Protein AF-A0A3B9EHJ1-F1 (afdb_monomer_lite)

Structure (mmCIF, N/CA/C/O backbone):
data_AF-A0A3B9EHJ1-F1
#
_entry.id   AF-A0A3B9EHJ1-F1
#
loop_
_atom_site.group_PDB
_atom_site.id
_atom_site.type_symbol
_atom_site.label_atom_id
_atom_site.label_alt_id
_atom_site.label_comp_id
_atom_site.label_asym_id
_atom_site.label_entity_id
_atom_site.label_seq_id
_atom_site.pdbx_PDB_ins_code
_atom_site.Cartn_x
_atom_site.Cartn_y
_atom_site.Cartn_z
_atom_site.occupancy
_atom_site.B_iso_or_equiv
_atom_site.auth_seq_id
_atom_site.auth_comp_id
_atom_site.auth_asym_id
_atom_site.auth_atom_id
_atom_site.pdbx_PDB_model_num
ATOM 1 N N . ALA A 1 1 ? 21.553 -9.148 -25.000 1.00 85.69 1 ALA A N 1
ATOM 2 C CA . ALA A 1 1 ? 20.405 -8.975 -25.920 1.00 85.69 1 ALA A CA 1
ATOM 3 C C . ALA A 1 1 ? 19.233 -8.284 -25.221 1.00 85.69 1 ALA A C 1
ATOM 5 O O . ALA A 1 1 ? 19.132 -7.077 -25.358 1.00 85.69 1 ALA A O 1
ATOM 6 N N . PHE A 1 2 ? 18.408 -8.972 -24.415 1.00 95.25 2 PHE A N 1
ATOM 7 C CA . PHE A 1 2 ? 17.253 -8.340 -23.742 1.00 95.25 2 PHE A CA 1
ATOM 8 C C . PHE A 1 2 ? 17.640 -7.147 -22.849 1.00 95.25 2 PHE A C 1
ATOM 10 O O . PHE A 1 2 ? 17.135 -6.045 -23.043 1.00 95.25 2 PHE A O 1
ATOM 17 N N . SER A 1 3 ? 18.577 -7.341 -21.913 1.00 95.31 3 SER A N 1
ATOM 18 C CA . SER A 1 3 ? 18.994 -6.293 -20.968 1.00 95.31 3 SER A CA 1
ATOM 19 C C . SER A 1 3 ? 19.593 -5.064 -21.654 1.00 95.31 3 SER A C 1
ATOM 21 O O . SER A 1 3 ? 19.410 -3.947 -21.178 1.00 95.31 3 SER A O 1
ATOM 23 N N . ASP A 1 4 ? 20.288 -5.259 -22.774 1.00 96.81 4 ASP A N 1
ATOM 24 C CA . ASP A 1 4 ? 20.906 -4.169 -23.533 1.00 96.81 4 ASP A CA 1
ATOM 25 C C . ASP A 1 4 ? 19.835 -3.349 -24.253 1.00 96.81 4 ASP A C 1
ATOM 27 O O . ASP A 1 4 ? 19.839 -2.122 -24.185 1.00 96.81 4 ASP A O 1
ATOM 31 N N . THR A 1 5 ? 18.859 -4.023 -24.870 1.00 95.94 5 THR A N 1
ATOM 32 C CA . THR A 1 5 ? 17.706 -3.373 -25.502 1.00 95.94 5 THR A CA 1
ATOM 33 C C . THR A 1 5 ? 16.853 -2.622 -24.481 1.00 95.94 5 THR A C 1
ATOM 35 O O . THR A 1 5 ? 16.457 -1.490 -24.744 1.00 95.94 5 THR A O 1
ATOM 38 N N . TRP A 1 6 ? 16.623 -3.199 -23.298 1.00 95.69 6 TRP A N 1
ATOM 39 C CA . TRP A 1 6 ? 15.905 -2.536 -22.206 1.00 95.69 6 TRP A CA 1
ATOM 40 C C . TRP A 1 6 ? 16.583 -1.224 -21.799 1.00 95.69 6 TRP A C 1
ATOM 42 O O . TRP A 1 6 ? 15.940 -0.177 -21.751 1.00 95.69 6 TRP A O 1
ATOM 52 N N . ARG A 1 7 ? 17.903 -1.258 -21.563 1.00 95.19 7 ARG A N 1
ATOM 53 C CA . ARG A 1 7 ? 18.683 -0.055 -21.222 1.00 95.19 7 ARG A CA 1
ATOM 54 C C . ARG A 1 7 ? 18.678 0.969 -22.352 1.00 95.19 7 ARG A C 1
ATOM 56 O O . ARG A 1 7 ? 18.587 2.161 -22.080 1.00 95.19 7 ARG A O 1
ATOM 63 N N . ALA A 1 8 ? 18.746 0.518 -23.603 1.00 96.50 8 ALA A N 1
ATOM 64 C CA . ALA A 1 8 ? 18.698 1.404 -24.759 1.00 96.50 8 ALA A CA 1
ATOM 65 C C . ALA A 1 8 ? 17.357 2.151 -24.860 1.00 96.50 8 ALA A C 1
ATOM 67 O O . ALA A 1 8 ? 17.357 3.350 -25.117 1.00 96.50 8 ALA A O 1
ATOM 68 N N . ILE A 1 9 ? 16.227 1.478 -24.613 1.00 94.25 9 ILE A N 1
ATOM 69 C CA . ILE A 1 9 ? 14.900 2.118 -24.590 1.00 94.25 9 ILE A CA 1
ATOM 70 C C . ILE A 1 9 ? 14.800 3.095 -23.416 1.00 94.25 9 ILE A C 1
ATOM 72 O O . ILE A 1 9 ? 14.403 4.239 -23.621 1.00 94.25 9 ILE A O 1
ATOM 76 N N . ALA A 1 10 ? 15.234 2.682 -22.220 1.00 93.94 10 ALA A N 1
ATOM 77 C CA . ALA A 1 10 ? 15.234 3.543 -21.038 1.00 93.94 10 ALA A CA 1
ATOM 78 C C . ALA A 1 10 ? 16.053 4.831 -21.240 1.00 93.94 10 ALA A C 1
ATOM 80 O O . ALA A 1 10 ? 15.675 5.878 -20.728 1.00 93.94 10 ALA A O 1
ATOM 81 N N . ALA A 1 11 ? 17.153 4.768 -21.998 1.00 96.19 11 ALA A N 1
ATOM 82 C CA . ALA A 1 11 ? 17.961 5.940 -22.332 1.00 96.19 11 ALA A CA 1
ATOM 83 C C . ALA A 1 11 ? 17.359 6.792 -23.463 1.00 96.19 11 ALA A C 1
ATOM 85 O O . ALA A 1 11 ? 17.508 8.011 -23.455 1.00 96.19 11 ALA A O 1
ATOM 86 N N . ARG A 1 12 ? 16.707 6.162 -24.448 1.00 97.25 12 ARG A N 1
ATOM 87 C CA . ARG A 1 12 ? 16.154 6.848 -25.624 1.00 97.25 12 ARG A CA 1
ATOM 88 C C . ARG A 1 12 ? 14.847 7.577 -25.320 1.00 97.25 12 ARG A C 1
ATOM 90 O O . ARG A 1 12 ? 14.626 8.661 -25.847 1.00 97.25 12 ARG A O 1
ATOM 97 N N . GLU A 1 13 ? 13.985 6.972 -24.509 1.00 96.62 13 GLU A N 1
ATOM 98 C CA . GLU A 1 13 ? 12.614 7.430 -24.250 1.00 96.62 13 GLU A CA 1
ATOM 99 C C . GLU A 1 13 ? 12.279 7.339 -22.746 1.00 96.62 13 GLU A C 1
ATOM 101 O O . GLU A 1 13 ? 11.347 6.630 -22.364 1.00 96.62 13 GLU A O 1
ATOM 106 N N . PRO A 1 14 ? 13.038 8.013 -21.861 1.00 94.50 14 PRO A N 1
ATOM 107 C CA . PRO A 1 14 ? 12.946 7.804 -20.413 1.00 94.50 14 PRO A CA 1
ATOM 108 C C . PRO A 1 14 ? 11.549 8.078 -19.842 1.00 94.50 14 PRO A C 1
ATOM 110 O O . PRO A 1 14 ? 11.041 7.273 -19.063 1.00 94.50 14 PRO A O 1
ATOM 113 N N . GLU A 1 15 ? 10.904 9.173 -20.253 1.00 96.44 15 GLU A N 1
ATOM 114 C CA . GLU A 1 15 ? 9.569 9.553 -19.770 1.00 96.44 15 GLU A CA 1
ATOM 115 C C . GLU A 1 15 ? 8.495 8.569 -20.242 1.00 96.44 15 GLU A C 1
ATOM 117 O O . GLU A 1 15 ? 7.744 8.031 -19.431 1.00 96.44 15 GLU A O 1
ATOM 122 N N . ALA A 1 16 ? 8.461 8.261 -21.542 1.00 95.81 16 ALA A N 1
ATOM 123 C CA . ALA A 1 16 ? 7.494 7.317 -22.098 1.00 95.81 16 ALA A CA 1
ATOM 124 C C . ALA A 1 16 ? 7.684 5.905 -21.521 1.00 95.81 16 ALA A C 1
ATOM 126 O O . ALA A 1 16 ? 6.709 5.199 -21.257 1.00 95.81 16 ALA A O 1
ATOM 127 N N . PHE A 1 17 ? 8.931 5.496 -21.273 1.00 95.69 17 PHE A N 1
ATOM 128 C CA . PHE A 1 17 ? 9.223 4.197 -20.685 1.00 95.69 17 PHE A CA 1
ATOM 129 C C . PHE A 1 17 ? 8.855 4.126 -19.200 1.00 95.69 17 PHE A C 1
ATOM 131 O O . PHE A 1 17 ? 8.370 3.089 -18.744 1.00 95.69 17 PHE A O 1
ATOM 138 N N . GLN A 1 18 ? 9.041 5.210 -18.441 1.00 93.81 18 GLN A N 1
ATOM 139 C CA . GLN A 1 18 ? 8.548 5.304 -17.066 1.00 93.81 18 GLN A CA 1
ATOM 140 C C . GLN A 1 18 ? 7.016 5.255 -17.038 1.00 93.81 18 GLN A C 1
ATOM 142 O O . GLN A 1 18 ? 6.457 4.464 -16.278 1.00 93.81 18 GLN A O 1
ATOM 147 N N . ALA A 1 19 ? 6.347 6.016 -17.908 1.00 95.44 19 ALA A N 1
ATOM 148 C CA . ALA A 1 19 ? 4.890 6.050 -17.981 1.00 95.44 19 ALA A CA 1
ATOM 149 C C . ALA A 1 19 ? 4.314 4.674 -18.343 1.00 95.44 19 ALA A C 1
ATOM 151 O O . ALA A 1 19 ? 3.356 4.216 -17.725 1.00 95.44 19 ALA A O 1
ATOM 152 N N . ALA A 1 20 ? 4.939 3.964 -19.288 1.00 95.44 20 ALA A N 1
ATOM 153 C CA . ALA A 1 20 ? 4.538 2.609 -19.657 1.00 95.44 20 ALA A CA 1
ATOM 154 C C . ALA A 1 20 ? 4.684 1.613 -18.492 1.00 95.44 20 ALA A C 1
ATOM 156 O O . ALA A 1 20 ? 3.812 0.765 -18.297 1.00 95.44 20 ALA A O 1
ATOM 157 N N . GLN A 1 21 ? 5.761 1.717 -17.705 1.00 93.50 21 GLN A N 1
ATOM 158 C CA . GLN A 1 21 ? 5.952 0.895 -16.505 1.00 93.50 21 GLN A CA 1
ATOM 159 C C . GLN A 1 21 ? 4.913 1.223 -15.426 1.00 93.50 21 GLN A C 1
ATOM 161 O O . GLN A 1 21 ? 4.328 0.305 -14.855 1.00 93.50 21 GLN A O 1
ATOM 166 N N . HIS A 1 22 ? 4.642 2.508 -15.183 1.00 94.06 22 HIS A N 1
ATOM 167 C CA . HIS A 1 22 ? 3.631 2.944 -14.221 1.00 94.06 22 HIS A CA 1
ATOM 168 C C . HIS A 1 22 ? 2.234 2.443 -14.612 1.00 94.06 22 HIS A C 1
ATOM 170 O O . HIS A 1 22 ? 1.608 1.737 -13.828 1.00 94.06 22 HIS A O 1
ATOM 176 N N . ALA A 1 23 ? 1.807 2.685 -15.855 1.00 95.88 23 ALA A N 1
ATOM 177 C CA . ALA A 1 23 ? 0.512 2.242 -16.374 1.00 95.88 23 ALA A CA 1
ATOM 178 C C . ALA A 1 23 ? 0.362 0.711 -16.381 1.00 95.88 23 ALA A C 1
ATOM 180 O O . ALA A 1 23 ? -0.741 0.174 -16.260 1.00 95.88 23 ALA A O 1
ATOM 181 N N . PHE A 1 24 ? 1.467 -0.026 -16.543 1.00 96.50 24 PHE A N 1
ATOM 182 C CA . PHE A 1 24 ? 1.441 -1.476 -16.394 1.00 96.50 24 PHE A CA 1
ATOM 183 C C . PHE A 1 24 ? 1.139 -1.879 -14.948 1.00 96.50 24 PHE A C 1
ATOM 185 O O . PHE A 1 24 ? 0.268 -2.724 -14.741 1.00 96.50 24 PHE A O 1
ATOM 192 N N . ILE A 1 25 ? 1.824 -1.291 -13.962 1.00 96.12 25 ILE A N 1
ATOM 193 C CA . ILE A 1 25 ? 1.595 -1.596 -12.542 1.00 96.12 25 ILE A CA 1
ATOM 194 C C . ILE A 1 25 ? 0.198 -1.157 -12.100 1.00 96.12 25 ILE A C 1
ATOM 196 O O . ILE A 1 25 ? -0.477 -1.946 -11.444 1.00 96.12 25 ILE A O 1
ATOM 200 N N . GLU A 1 26 ? -0.264 0.018 -12.526 1.00 96.69 26 GLU A N 1
ATOM 201 C CA . GLU A 1 26 ? -1.620 0.519 -12.272 1.00 96.69 26 GLU A CA 1
ATOM 202 C C . GLU A 1 26 ? -2.669 -0.523 -12.681 1.00 96.69 26 GLU A C 1
ATOM 204 O O . GLU A 1 26 ? -3.342 -1.108 -11.832 1.00 96.69 26 GLU A O 1
ATOM 209 N N . ARG A 1 27 ? -2.683 -0.895 -13.968 1.00 97.62 27 ARG A N 1
ATOM 210 C CA . ARG A 1 27 ? -3.666 -1.833 -14.527 1.00 97.62 27 ARG A CA 1
ATOM 211 C C . ARG A 1 27 ? -3.593 -3.236 -13.930 1.00 97.62 27 ARG A C 1
ATOM 213 O O . ARG A 1 27 ? -4.600 -3.933 -13.852 1.00 97.62 27 ARG A O 1
ATOM 220 N N . THR A 1 28 ? -2.392 -3.714 -13.607 1.00 98.00 28 THR A N 1
ATOM 221 C CA . THR A 1 28 ? -2.191 -5.121 -13.212 1.00 98.00 28 THR A CA 1
ATOM 222 C C . THR A 1 28 ? -2.195 -5.347 -11.706 1.00 98.00 28 THR A C 1
ATOM 224 O O . THR A 1 28 ? -2.380 -6.489 -11.288 1.00 98.00 28 THR A O 1
ATOM 227 N N . HIS A 1 29 ? -2.005 -4.295 -10.907 1.00 98.44 29 HIS A N 1
ATOM 228 C CA . HIS A 1 29 ? -1.919 -4.367 -9.449 1.00 98.44 29 HIS A CA 1
ATOM 229 C C . HIS A 1 29 ? -2.956 -3.466 -8.787 1.00 98.44 29 HIS A C 1
ATOM 231 O O . HIS A 1 29 ? -3.856 -3.973 -8.112 1.00 98.44 29 HIS A O 1
ATOM 237 N N . TYR A 1 30 ? -2.848 -2.154 -9.002 1.00 98.12 30 TYR A N 1
ATOM 238 C CA . TYR A 1 30 ? -3.657 -1.169 -8.291 1.00 98.12 30 TYR A CA 1
ATOM 239 C C . TYR A 1 30 ? -5.137 -1.245 -8.663 1.00 98.12 30 TYR A C 1
ATOM 241 O O . TYR A 1 30 ? -5.969 -1.363 -7.768 1.00 98.12 30 TYR A O 1
ATOM 249 N N . ASP A 1 31 ? -5.474 -1.272 -9.951 1.00 98.25 31 ASP A N 1
ATOM 250 C CA . ASP A 1 31 ? -6.866 -1.321 -10.418 1.00 98.25 31 ASP A CA 1
ATOM 251 C C . ASP A 1 31 ? -7.559 -2.610 -9.970 1.00 98.25 31 ASP A C 1
ATOM 253 O O . ASP A 1 31 ? -8.701 -2.597 -9.509 1.00 98.25 31 ASP A O 1
ATOM 257 N N . VAL A 1 32 ? -6.841 -3.736 -10.042 1.00 98.44 32 VAL A N 1
ATOM 258 C CA . VAL A 1 32 ? -7.360 -5.038 -9.603 1.00 98.44 32 VAL A CA 1
ATOM 259 C C . VAL A 1 32 ? -7.658 -5.016 -8.106 1.00 98.44 32 VAL A C 1
ATOM 261 O O . VAL A 1 32 ? -8.719 -5.477 -7.681 1.00 98.44 32 VAL A O 1
ATOM 264 N N . GLN A 1 33 ? -6.751 -4.460 -7.301 1.00 98.38 33 GLN A N 1
ATOM 265 C CA . GLN A 1 33 ? -6.957 -4.367 -5.861 1.00 98.38 33 GLN A CA 1
ATOM 266 C C . GLN A 1 33 ? -8.050 -3.348 -5.507 1.00 98.38 33 GLN A C 1
ATOM 268 O O . GLN A 1 33 ? -8.865 -3.624 -4.628 1.00 98.38 33 GLN A O 1
ATOM 273 N N . SER A 1 34 ? -8.117 -2.220 -6.213 1.00 98.31 34 SER A N 1
ATOM 274 C CA . SER A 1 34 ? -9.147 -1.188 -6.047 1.00 98.31 34 SER A CA 1
ATOM 275 C C . SER A 1 34 ? -10.539 -1.755 -6.294 1.00 98.31 34 SER A C 1
ATOM 277 O O . SER A 1 34 ? -11.405 -1.625 -5.435 1.00 98.31 34 SER A O 1
ATOM 279 N N . ALA A 1 35 ? -10.727 -2.515 -7.377 1.00 98.25 35 ALA A N 1
ATOM 280 C CA . ALA A 1 35 ? -11.993 -3.191 -7.656 1.00 98.25 35 ALA A CA 1
ATOM 281 C C . ALA A 1 35 ? -12.380 -4.195 -6.552 1.00 98.25 35 ALA A C 1
ATOM 283 O O . ALA A 1 35 ? -13.555 -4.366 -6.232 1.00 98.25 35 ALA A O 1
ATOM 284 N N . ARG A 1 36 ? -11.413 -4.887 -5.935 1.00 97.94 36 ARG A N 1
ATOM 285 C CA . ARG A 1 36 ? -11.694 -5.797 -4.806 1.00 97.94 36 ARG A CA 1
ATOM 286 C C . ARG A 1 36 ? -12.129 -5.045 -3.552 1.00 97.94 36 ARG A C 1
ATOM 288 O O . ARG A 1 36 ? -13.012 -5.525 -2.847 1.00 97.94 36 ARG A O 1
ATOM 295 N N . ILE A 1 37 ? -11.504 -3.905 -3.277 1.00 97.94 37 ILE A N 1
ATOM 296 C CA . ILE A 1 37 ? -11.845 -3.028 -2.151 1.00 97.94 37 ILE A CA 1
ATOM 297 C C . ILE A 1 37 ? -13.234 -2.407 -2.371 1.00 97.94 37 ILE A C 1
ATOM 299 O O . ILE A 1 37 ? -14.058 -2.415 -1.458 1.00 97.94 37 ILE A O 1
ATOM 303 N N . GLU A 1 38 ? -13.542 -1.998 -3.602 1.00 98.00 38 GLU A N 1
ATOM 304 C CA . GLU A 1 38 ? -14.858 -1.485 -3.992 1.00 98.00 38 GLU A CA 1
ATOM 305 C C . GLU A 1 38 ? -15.954 -2.540 -3.817 1.00 98.00 38 GLU A C 1
ATOM 307 O O . GLU A 1 38 ? -16.978 -2.274 -3.191 1.00 98.00 38 GLU A O 1
ATOM 312 N N . ASN A 1 39 ? -15.704 -3.781 -4.247 1.00 97.62 39 ASN A N 1
ATOM 313 C CA . ASN A 1 39 ? -16.609 -4.909 -3.993 1.00 97.62 39 ASN A CA 1
ATOM 314 C C . ASN A 1 39 ? -16.798 -5.213 -2.496 1.00 97.62 39 ASN A C 1
ATOM 316 O O . ASN A 1 39 ? -17.798 -5.822 -2.116 1.00 97.62 39 ASN A O 1
ATOM 320 N N . ALA A 1 40 ? -15.850 -4.808 -1.648 1.00 96.06 40 ALA A N 1
ATOM 321 C CA . ALA A 1 40 ? -15.953 -4.892 -0.194 1.00 96.06 40 ALA A CA 1
ATOM 322 C C . ALA A 1 40 ? -16.620 -3.652 0.439 1.00 96.06 40 ALA A C 1
ATOM 324 O O . ALA A 1 40 ? -16.690 -3.566 1.661 1.00 96.06 40 ALA A O 1
ATOM 325 N N . GLY A 1 41 ? -17.135 -2.719 -0.368 1.00 96.06 41 GLY A N 1
ATOM 326 C CA . GLY A 1 41 ? -17.936 -1.580 0.083 1.00 96.06 41 GLY A CA 1
ATOM 327 C C . GLY A 1 41 ? -17.173 -0.265 0.244 1.00 96.06 41 GLY A C 1
ATOM 328 O O . GLY A 1 41 ? -17.721 0.672 0.823 1.00 96.06 41 GLY A O 1
ATOM 329 N N . LEU A 1 42 ? -15.936 -0.166 -0.253 1.00 97.44 42 LEU A N 1
ATOM 330 C CA . LEU A 1 42 ? -15.128 1.050 -0.153 1.00 97.44 42 LEU A CA 1
ATOM 331 C C . LEU A 1 42 ? -14.594 1.481 -1.521 1.00 97.44 42 LEU A C 1
ATOM 333 O O . LEU A 1 42 ? -13.757 0.808 -2.106 1.00 97.44 42 LEU A O 1
ATOM 337 N N . ASP A 1 43 ? -15.004 2.648 -2.006 1.00 97.06 43 ASP A N 1
ATOM 338 C CA . ASP A 1 43 ? -14.349 3.264 -3.161 1.00 97.06 43 ASP A CA 1
ATOM 339 C C . ASP A 1 43 ? -13.063 3.972 -2.709 1.00 97.06 43 ASP A C 1
ATOM 341 O O . ASP A 1 43 ? -13.103 4.968 -1.978 1.00 97.06 43 ASP A O 1
ATOM 345 N N . ILE A 1 44 ? -11.917 3.426 -3.125 1.00 97.00 44 ILE A N 1
ATOM 346 C CA . ILE A 1 44 ? -10.590 3.929 -2.757 1.00 97.00 44 ILE A CA 1
ATOM 347 C C . ILE A 1 44 ? -10.229 5.231 -3.485 1.00 97.00 44 ILE A C 1
ATOM 349 O O . ILE A 1 44 ? -9.440 6.017 -2.964 1.00 97.00 44 ILE A O 1
ATOM 353 N N . SER A 1 45 ? -10.822 5.496 -4.655 1.00 95.69 45 SER A N 1
ATOM 354 C CA . SER A 1 45 ? -10.528 6.697 -5.452 1.00 95.69 45 SER A CA 1
ATOM 355 C C . SER A 1 45 ? -10.992 7.983 -4.759 1.00 95.69 45 SER A C 1
ATOM 357 O O . SER A 1 45 ? -10.409 9.048 -4.951 1.00 95.69 45 SER A O 1
ATOM 359 N N . ASN A 1 46 ? -11.987 7.855 -3.879 1.00 95.94 46 ASN A N 1
ATOM 360 C CA . ASN A 1 46 ? -12.531 8.925 -3.048 1.00 95.94 46 ASN A CA 1
ATOM 361 C C . ASN A 1 46 ? -11.811 9.083 -1.695 1.00 95.94 46 ASN A C 1
ATOM 363 O O . ASN A 1 46 ? -12.271 9.831 -0.830 1.00 95.94 46 ASN A O 1
ATOM 367 N N . ARG A 1 47 ? -10.701 8.366 -1.480 1.00 97.75 47 ARG A N 1
ATOM 368 C CA . ARG A 1 47 ? -9.909 8.411 -0.241 1.00 97.75 47 ARG A CA 1
ATOM 369 C C . ARG A 1 47 ? -8.659 9.263 -0.392 1.00 97.75 47 ARG A C 1
ATOM 371 O O . ARG A 1 47 ? -8.299 9.659 -1.499 1.00 97.75 47 ARG A O 1
ATOM 378 N N . SER A 1 48 ? -7.989 9.549 0.722 1.00 98.25 48 SER A N 1
ATOM 379 C CA . SER A 1 48 ? -6.732 10.299 0.720 1.00 98.25 48 SER A CA 1
ATOM 380 C C . SER A 1 48 ? -5.691 9.664 -0.203 1.00 98.25 48 SER A C 1
ATOM 382 O O . SER A 1 48 ? -5.577 8.441 -0.297 1.00 98.25 48 SER A O 1
ATOM 384 N N . HIS A 1 49 ? -4.867 10.502 -0.834 1.00 98.19 49 HIS A N 1
ATOM 385 C CA . HIS A 1 49 ? -3.740 10.032 -1.643 1.00 98.19 49 HIS A CA 1
ATOM 386 C C . HIS A 1 49 ? -2.783 9.137 -0.841 1.00 98.19 49 HIS A C 1
ATOM 388 O O . HIS A 1 49 ? -2.285 8.153 -1.371 1.00 98.19 49 HIS A O 1
ATOM 394 N N . ALA A 1 50 ? -2.607 9.410 0.457 1.00 98.56 50 ALA A N 1
ATOM 395 C CA . ALA A 1 50 ? -1.832 8.547 1.344 1.00 98.56 50 ALA A CA 1
ATOM 396 C C . ALA A 1 50 ? -2.395 7.118 1.403 1.00 98.56 50 ALA A C 1
ATOM 398 O O . ALA A 1 50 ? -1.645 6.148 1.304 1.00 98.56 50 ALA A O 1
ATOM 399 N N . LEU A 1 51 ? -3.716 6.962 1.536 1.00 98.62 51 LEU A N 1
ATOM 400 C CA . LEU A 1 51 ? -4.342 5.643 1.546 1.00 98.62 51 LEU A CA 1
ATOM 401 C C . LEU A 1 51 ? -4.296 4.974 0.156 1.00 98.62 51 LEU A C 1
ATOM 403 O O . LEU A 1 51 ? -4.061 3.767 0.077 1.00 98.62 51 LEU A O 1
ATOM 407 N N . GLN A 1 52 ? -4.447 5.738 -0.930 1.00 98.62 52 GLN A N 1
ATOM 408 C CA . GLN A 1 52 ? -4.273 5.230 -2.300 1.00 98.62 52 GLN A CA 1
ATOM 409 C C . GLN A 1 52 ? -2.854 4.665 -2.513 1.00 98.62 52 GLN A C 1
ATOM 411 O O . GLN A 1 52 ? -2.706 3.525 -2.961 1.00 98.62 52 GLN A O 1
ATOM 416 N N . ASP A 1 53 ? -1.815 5.380 -2.075 1.00 98.50 53 ASP A N 1
ATOM 417 C CA . ASP A 1 53 ? -0.417 4.928 -2.148 1.00 98.50 53 ASP A CA 1
ATOM 418 C C . ASP A 1 53 ? -0.159 3.679 -1.289 1.00 98.50 53 ASP A C 1
ATOM 420 O O . ASP A 1 53 ? 0.573 2.766 -1.690 1.00 98.50 53 ASP A O 1
ATOM 424 N N . VAL A 1 54 ? -0.801 3.579 -0.121 1.00 98.81 54 VAL A N 1
ATOM 425 C CA . VAL A 1 54 ? -0.740 2.375 0.725 1.00 98.81 54 VAL A CA 1
ATOM 426 C C . VAL A 1 54 ? -1.363 1.169 0.021 1.00 98.81 54 VAL A C 1
ATOM 428 O O . VAL A 1 54 ? -0.789 0.073 0.062 1.00 98.81 54 VAL A O 1
ATOM 431 N N . VAL A 1 55 ? -2.502 1.343 -0.655 1.00 98.62 55 VAL A N 1
ATOM 432 C CA . VAL A 1 55 ? -3.128 0.280 -1.458 1.00 98.62 55 VAL A CA 1
ATOM 433 C C . VAL A 1 55 ? -2.238 -0.106 -2.636 1.00 98.62 55 VAL A C 1
ATOM 435 O O . VAL A 1 55 ? -2.033 -1.302 -2.866 1.00 98.62 55 VAL A O 1
ATOM 438 N N . TRP A 1 56 ? -1.635 0.870 -3.318 1.00 98.56 56 TRP A N 1
ATOM 439 C CA . TRP A 1 56 ? -0.668 0.627 -4.385 1.00 98.56 56 TRP A CA 1
ATOM 440 C C . TRP A 1 56 ? 0.509 -0.220 -3.894 1.00 98.56 56 TRP A C 1
ATOM 442 O O . TRP A 1 56 ? 0.719 -1.324 -4.403 1.00 98.56 56 TRP A O 1
ATOM 452 N N . SER A 1 57 ? 1.224 0.229 -2.855 1.00 98.25 57 SER A N 1
ATOM 453 C CA . SER A 1 57 ? 2.359 -0.505 -2.267 1.00 98.25 57 SER A CA 1
ATOM 454 C C . SER A 1 57 ? 1.958 -1.924 -1.851 1.00 98.25 57 SER A C 1
ATOM 456 O O . SER A 1 57 ? 2.657 -2.901 -2.142 1.00 98.25 57 SER A O 1
ATOM 458 N N . THR A 1 58 ? 0.782 -2.062 -1.236 1.00 98.62 58 THR A N 1
ATOM 459 C CA . THR A 1 58 ? 0.259 -3.355 -0.787 1.00 98.62 58 THR A CA 1
ATOM 460 C C . THR A 1 58 ? -0.021 -4.298 -1.956 1.00 98.62 58 THR A C 1
ATOM 462 O O . THR A 1 58 ? 0.369 -5.465 -1.893 1.00 98.62 58 THR A O 1
ATOM 465 N N . SER A 1 59 ? -0.654 -3.807 -3.025 1.00 98.44 59 SER A N 1
ATOM 466 C CA . SER A 1 59 ? -0.965 -4.597 -4.223 1.00 98.44 59 SER A CA 1
ATOM 467 C C . SER A 1 59 ? 0.298 -5.055 -4.958 1.00 98.44 59 SER A C 1
ATOM 469 O O . SER A 1 59 ? 0.372 -6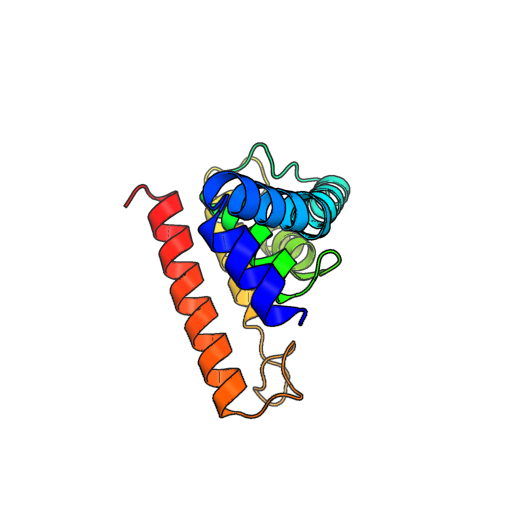.198 -5.400 1.00 98.44 59 SER A O 1
ATOM 471 N N . VAL A 1 60 ? 1.331 -4.211 -5.021 1.00 98.19 60 VAL A N 1
ATOM 472 C CA . VAL A 1 60 ? 2.621 -4.560 -5.630 1.00 98.19 60 VAL A CA 1
ATOM 473 C C . VAL A 1 60 ? 3.358 -5.602 -4.792 1.00 98.19 60 VAL A C 1
ATOM 475 O O . VAL A 1 60 ? 3.925 -6.544 -5.340 1.00 98.19 60 VAL A O 1
ATOM 478 N N . HIS A 1 61 ? 3.352 -5.465 -3.464 1.00 97.62 61 HIS A N 1
ATOM 479 C CA . HIS A 1 61 ? 4.145 -6.339 -2.601 1.00 97.62 61 HIS A CA 1
ATOM 480 C C . HIS A 1 61 ? 3.490 -7.699 -2.328 1.00 97.62 61 HIS A C 1
ATOM 482 O O . HIS A 1 61 ? 4.176 -8.718 -2.312 1.00 97.62 61 HIS A O 1
ATOM 488 N N . HIS A 1 62 ? 2.174 -7.724 -2.105 1.00 97.56 62 HIS A N 1
ATOM 489 C CA . HIS A 1 62 ? 1.426 -8.942 -1.766 1.00 97.56 62 HIS A CA 1
ATOM 490 C C . HIS A 1 62 ? 0.617 -9.502 -2.947 1.00 97.56 62 HIS A C 1
ATOM 492 O O . HIS A 1 62 ? -0.053 -10.526 -2.806 1.00 97.56 62 HIS A O 1
ATOM 498 N N . GLY A 1 63 ? 0.685 -8.845 -4.105 1.00 98.12 63 GLY A N 1
ATOM 499 C CA . GLY A 1 63 ? -0.036 -9.199 -5.318 1.00 98.12 63 GLY A CA 1
ATOM 500 C C . GLY A 1 63 ? -1.430 -8.552 -5.426 1.00 98.12 63 GLY A C 1
ATOM 501 O O . GLY A 1 63 ? -2.049 -8.213 -4.413 1.00 98.12 63 GLY A O 1
ATOM 502 N N . PRO A 1 64 ? -1.968 -8.443 -6.657 1.00 97.88 64 PRO A N 1
ATOM 503 C CA . PRO A 1 64 ? -3.231 -7.752 -6.969 1.00 97.88 64 PRO A CA 1
ATOM 504 C C . PRO A 1 64 ? -4.481 -8.307 -6.285 1.00 97.88 64 PRO A C 1
ATOM 506 O O . PRO A 1 64 ? -5.508 -7.646 -6.245 1.00 97.88 64 PRO A O 1
ATOM 509 N N . ASN A 1 65 ? -4.433 -9.560 -5.829 1.00 97.75 65 ASN A N 1
ATOM 510 C CA . ASN A 1 65 ? -5.582 -10.265 -5.258 1.00 97.75 65 ASN A CA 1
ATOM 511 C C . ASN A 1 65 ? -5.473 -10.448 -3.742 1.00 97.75 65 ASN A C 1
ATOM 513 O O . ASN A 1 65 ? -6.203 -11.252 -3.155 1.00 97.75 65 ASN A O 1
ATOM 517 N N . THR A 1 66 ? -4.538 -9.746 -3.106 1.00 98.25 66 THR A N 1
ATOM 518 C CA . THR A 1 66 ? -4.290 -9.882 -1.676 1.00 98.25 66 THR A CA 1
ATOM 519 C C . THR A 1 66 ? -5.523 -9.530 -0.841 1.00 98.25 66 THR A C 1
ATOM 521 O O . THR A 1 66 ? -6.228 -8.550 -1.084 1.00 98.25 66 THR A O 1
ATOM 524 N N . ALA A 1 67 ? -5.765 -10.322 0.203 1.00 98.12 67 ALA A N 1
ATOM 525 C CA . ALA A 1 67 ? -6.827 -10.062 1.171 1.00 98.12 67 ALA A CA 1
ATOM 526 C C . ALA A 1 67 ? -6.421 -9.044 2.252 1.00 98.12 67 ALA A C 1
ATOM 528 O O . ALA A 1 67 ? -7.241 -8.735 3.114 1.00 98.12 67 ALA A O 1
ATOM 529 N N . VAL A 1 68 ? -5.178 -8.543 2.238 1.00 98.69 68 VAL A N 1
ATOM 530 C CA . VAL A 1 68 ? -4.629 -7.658 3.281 1.00 98.69 68 VAL A CA 1
ATOM 531 C C . VAL A 1 68 ? -5.530 -6.446 3.522 1.00 98.69 68 VAL A C 1
ATOM 533 O O . VAL A 1 68 ? -5.960 -6.228 4.650 1.00 98.69 68 VAL A O 1
ATOM 536 N N . VAL A 1 69 ? -5.890 -5.702 2.471 1.00 98.50 69 VAL A N 1
ATOM 537 C CA . VAL A 1 69 ? -6.684 -4.471 2.635 1.00 98.50 69 VAL A CA 1
ATOM 538 C C . VAL A 1 69 ? -8.097 -4.782 3.127 1.00 98.50 69 VAL A C 1
ATOM 540 O O . VAL A 1 69 ? -8.558 -4.172 4.082 1.00 98.50 69 VAL A O 1
ATOM 543 N N . THR A 1 70 ? -8.757 -5.803 2.576 1.00 98.31 70 THR A N 1
ATOM 544 C CA . THR A 1 70 ? -10.096 -6.213 3.035 1.00 98.31 70 THR A CA 1
ATOM 545 C C . THR A 1 70 ? -10.097 -6.745 4.474 1.00 98.31 70 THR A C 1
ATOM 547 O O . THR A 1 70 ? -11.061 -6.557 5.211 1.00 98.31 70 THR A O 1
ATOM 550 N N . ARG A 1 71 ? -9.006 -7.386 4.921 1.00 98.62 71 ARG A N 1
ATOM 551 C CA . ARG A 1 71 ? -8.843 -7.813 6.322 1.00 98.62 71 ARG A CA 1
ATOM 552 C C . ARG A 1 71 ? -8.629 -6.622 7.248 1.00 98.62 71 ARG A C 1
ATOM 554 O O . ARG A 1 71 ? -9.183 -6.619 8.346 1.00 98.62 71 ARG A O 1
ATOM 561 N N . ALA A 1 72 ? -7.869 -5.627 6.795 1.00 98.69 72 ALA A N 1
ATOM 562 C CA . ALA A 1 72 ? -7.677 -4.371 7.503 1.00 98.69 72 ALA A CA 1
ATOM 563 C C . ALA A 1 72 ? -8.992 -3.585 7.627 1.00 98.69 72 ALA A C 1
ATOM 565 O O . ALA A 1 72 ? -9.328 -3.172 8.731 1.00 98.69 72 ALA A O 1
ATOM 566 N N . MET A 1 73 ? -9.790 -3.481 6.556 1.00 98.44 73 MET A N 1
ATOM 567 C CA . MET A 1 73 ? -11.136 -2.885 6.596 1.00 98.44 73 MET A CA 1
ATOM 568 C C . MET A 1 73 ? -12.002 -3.544 7.672 1.00 98.44 73 MET A C 1
ATOM 570 O O . MET A 1 73 ? -12.476 -2.868 8.580 1.00 98.44 73 MET A O 1
ATOM 574 N N . ALA A 1 74 ? -12.096 -4.877 7.662 1.00 98.06 74 ALA A N 1
ATOM 575 C CA . ALA A 1 74 ? -12.845 -5.611 8.680 1.00 98.06 74 ALA A CA 1
ATOM 576 C C . ALA A 1 74 ? -12.286 -5.407 10.105 1.00 98.06 74 ALA A C 1
ATOM 578 O O . ALA A 1 74 ? -13.019 -5.515 11.087 1.00 98.06 74 ALA A O 1
ATOM 579 N N . ALA A 1 75 ? -10.981 -5.152 10.257 1.00 98.38 75 ALA A N 1
ATOM 580 C CA . ALA A 1 75 ? -10.373 -4.846 11.551 1.00 98.38 75 ALA A CA 1
ATOM 581 C C . ALA A 1 75 ? -10.721 -3.438 12.052 1.00 98.38 75 ALA A C 1
ATOM 583 O O . ALA A 1 75 ? -10.910 -3.270 13.256 1.00 98.38 75 ALA A O 1
ATOM 584 N N . VAL A 1 76 ? -10.829 -2.460 11.153 1.00 98.44 76 VAL A N 1
ATOM 585 C CA . VAL A 1 76 ? -11.274 -1.091 11.457 1.00 98.44 76 VAL A CA 1
ATOM 586 C C . VAL A 1 76 ? -12.766 -1.077 11.800 1.00 98.44 76 VAL A C 1
ATOM 588 O O . VAL A 1 76 ? -13.157 -0.524 12.825 1.00 98.44 76 VAL A O 1
ATOM 591 N N . GLU A 1 77 ? -13.591 -1.793 11.035 1.00 96.19 77 GLU A N 1
ATOM 592 C CA . GLU A 1 77 ? -15.029 -1.934 11.304 1.00 96.19 77 GLU A CA 1
ATOM 593 C C . GLU A 1 77 ? -15.307 -2.564 12.676 1.00 96.19 77 GLU A C 1
ATOM 595 O O . GLU A 1 77 ? -16.187 -2.110 13.405 1.00 96.19 77 GLU A O 1
ATOM 600 N N . ARG A 1 78 ? -14.518 -3.568 13.088 1.00 97.56 78 ARG A N 1
ATOM 601 C CA . ARG A 1 78 ? -14.616 -4.166 14.436 1.00 97.56 78 ARG A CA 1
ATOM 6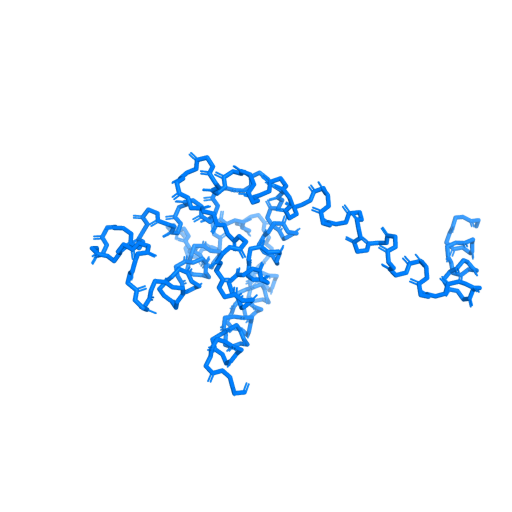02 C C . ARG A 1 78 ? -14.310 -3.183 15.568 1.00 97.56 78 ARG A C 1
ATOM 604 O O . ARG A 1 78 ? -14.719 -3.438 16.697 1.00 97.56 78 ARG A O 1
ATOM 611 N N . GLN A 1 79 ? -13.602 -2.092 15.286 1.00 96.62 79 GLN A N 1
ATOM 612 C CA . GLN A 1 79 ? -13.355 -1.010 16.244 1.00 96.62 79 GLN A CA 1
ATOM 613 C C . GLN A 1 79 ? -14.500 0.016 16.267 1.00 96.62 79 GLN A C 1
ATOM 615 O O . GLN A 1 79 ? -14.446 0.967 17.040 1.00 96.62 79 GLN A O 1
ATOM 620 N N . GLY A 1 80 ? -15.539 -0.171 15.444 1.00 96.81 80 GLY A N 1
ATOM 621 C CA . GLY A 1 80 ? -16.665 0.754 15.327 1.00 96.81 80 GLY A CA 1
ATOM 622 C C . GLY A 1 80 ? -16.345 2.014 14.522 1.00 96.81 80 GLY A C 1
ATOM 623 O O . GLY A 1 80 ? -17.082 2.990 14.625 1.00 96.81 80 GLY A O 1
ATOM 624 N N . ILE A 1 81 ? -15.257 2.015 13.746 1.00 97.31 81 ILE A N 1
ATOM 625 C CA . ILE A 1 81 ? -14.881 3.133 12.877 1.00 97.31 81 ILE A CA 1
ATOM 626 C C . ILE A 1 81 ? -15.396 2.816 11.473 1.00 97.31 81 ILE A C 1
ATOM 628 O O . ILE A 1 81 ? -14.917 1.889 10.822 1.00 97.31 81 ILE A O 1
ATOM 632 N N . ASP A 1 82 ? -16.384 3.573 11.007 1.00 94.81 82 ASP A N 1
ATOM 633 C CA . ASP A 1 82 ? -16.921 3.430 9.656 1.00 94.81 82 ASP A CA 1
ATOM 634 C C . ASP A 1 82 ? -16.258 4.392 8.658 1.00 94.81 82 ASP A C 1
ATOM 636 O O . ASP A 1 82 ? -15.530 5.317 9.024 1.00 94.81 82 ASP A O 1
ATOM 640 N N . ALA A 1 83 ? -16.541 4.172 7.375 1.00 94.56 83 ALA A N 1
ATOM 641 C CA . ALA A 1 83 ? -15.934 4.893 6.264 1.00 94.56 83 ALA A CA 1
ATOM 642 C C . ALA A 1 83 ? -16.337 6.380 6.156 1.00 94.56 83 ALA A C 1
ATOM 644 O O . ALA A 1 83 ? -15.791 7.087 5.305 1.00 94.56 83 ALA A O 1
ATOM 645 N N . SER A 1 84 ? -17.289 6.853 6.967 1.00 95.38 84 SER A N 1
ATOM 646 C CA . SER A 1 84 ? -17.670 8.268 7.083 1.00 95.38 84 SER A CA 1
ATOM 647 C C . SER A 1 84 ? -16.890 9.009 8.173 1.00 95.38 84 SER A C 1
ATOM 649 O O . SER A 1 84 ? -16.896 10.241 8.199 1.00 95.38 84 SER A O 1
ATOM 651 N N . SER A 1 85 ? -16.194 8.280 9.051 1.00 96.81 85 SER A N 1
ATOM 652 C CA . SER A 1 85 ? -15.368 8.870 10.100 1.00 96.81 85 SER A CA 1
ATOM 653 C C . SER A 1 85 ? -14.186 9.656 9.515 1.00 96.81 85 SER A C 1
ATOM 655 O O . SER A 1 85 ? -13.498 9.145 8.625 1.00 96.81 85 SER A O 1
ATOM 657 N N . PRO A 1 86 ? -13.865 10.852 10.049 1.00 95.31 86 PRO A N 1
ATOM 658 C CA . PRO A 1 86 ? -12.654 11.581 9.666 1.00 95.31 86 PRO A CA 1
ATOM 659 C C . PRO A 1 86 ? -11.365 10.809 9.999 1.00 95.31 86 PRO A C 1
ATOM 661 O O . PRO A 1 86 ? -10.334 11.037 9.372 1.00 95.31 86 PRO A O 1
ATOM 664 N N . ASP A 1 87 ? -11.426 9.865 10.942 1.00 96.50 87 ASP A N 1
ATOM 665 C CA . ASP A 1 87 ? -10.281 9.050 11.354 1.00 96.50 87 ASP A CA 1
ATOM 666 C C . ASP A 1 87 ? -10.124 7.767 10.522 1.00 96.50 87 ASP A C 1
ATOM 668 O O . ASP A 1 87 ? -9.164 7.018 10.722 1.00 96.50 87 ASP A O 1
ATOM 672 N N . TYR A 1 88 ? -11.046 7.492 9.590 1.00 98.25 88 TYR A N 1
ATOM 673 C CA . TYR A 1 88 ? -11.091 6.219 8.870 1.00 98.25 88 TYR A CA 1
ATOM 674 C C . TYR A 1 88 ? -9.812 5.939 8.080 1.00 98.25 88 TYR A C 1
ATOM 676 O O . TYR A 1 88 ? -9.237 4.863 8.218 1.00 98.25 88 TYR A O 1
ATOM 684 N N . ASP A 1 89 ? -9.322 6.904 7.299 1.00 98.56 89 ASP A N 1
ATOM 685 C CA . ASP A 1 89 ? -8.123 6.712 6.477 1.00 98.56 89 ASP A CA 1
ATOM 686 C C . ASP A 1 89 ? -6.890 6.431 7.346 1.00 98.56 89 ASP A C 1
ATOM 688 O O . ASP A 1 89 ? -6.125 5.509 7.067 1.00 98.56 89 ASP A O 1
ATOM 692 N N . ARG A 1 90 ? -6.735 7.152 8.464 1.00 98.62 90 ARG A N 1
ATOM 693 C CA . ARG A 1 90 ? -5.662 6.905 9.439 1.00 98.62 90 ARG A CA 1
ATOM 694 C C . ARG A 1 90 ? -5.781 5.519 10.068 1.00 98.62 90 ARG A C 1
ATOM 696 O O . ARG A 1 90 ? -4.772 4.824 10.214 1.00 98.62 90 ARG A O 1
ATOM 703 N N . ALA A 1 91 ? -6.989 5.121 10.462 1.00 98.75 91 ALA A N 1
ATOM 704 C CA . ALA A 1 91 ? -7.245 3.810 11.046 1.00 98.75 91 ALA A CA 1
ATOM 705 C C . ALA A 1 91 ? -6.947 2.689 10.041 1.00 98.75 91 ALA A C 1
ATOM 707 O O . ALA A 1 91 ? -6.273 1.717 10.383 1.00 98.75 91 ALA A O 1
ATOM 708 N N . LEU A 1 92 ? -7.377 2.852 8.789 1.00 98.81 92 LEU A N 1
ATOM 709 C CA . LEU A 1 92 ? -7.169 1.874 7.729 1.00 98.81 92 LEU A CA 1
ATOM 710 C C . LEU A 1 92 ? -5.700 1.768 7.320 1.00 98.81 92 LEU A C 1
ATOM 712 O O . LEU A 1 92 ? -5.215 0.650 7.171 1.00 98.81 92 LEU A O 1
ATOM 716 N N . ILE A 1 93 ? -4.963 2.879 7.219 1.00 98.88 93 ILE A N 1
ATOM 717 C CA . ILE A 1 93 ? -3.511 2.847 6.982 1.00 98.88 93 ILE A CA 1
ATOM 718 C C . ILE A 1 93 ? -2.820 2.007 8.061 1.00 98.88 93 ILE A C 1
ATOM 720 O O . ILE A 1 93 ? -2.091 1.071 7.734 1.00 98.88 93 ILE A O 1
ATOM 724 N N . ASN A 1 94 ? -3.082 2.288 9.342 1.00 98.81 94 ASN A N 1
ATOM 725 C CA . ASN A 1 94 ? -2.491 1.518 10.438 1.00 98.81 94 ASN A CA 1
ATOM 726 C C . ASN A 1 94 ? -2.873 0.038 10.367 1.00 98.81 94 ASN A C 1
ATOM 728 O O . ASN A 1 94 ? -1.993 -0.818 10.409 1.00 98.81 94 ASN A O 1
ATOM 732 N N . ALA A 1 95 ? -4.156 -0.264 10.165 1.00 98.81 95 ALA A N 1
ATOM 733 C CA . ALA A 1 95 ? -4.638 -1.636 10.077 1.00 98.81 95 ALA A CA 1
ATOM 734 C C . ALA A 1 95 ? -4.038 -2.404 8.885 1.00 98.81 95 ALA A C 1
ATOM 736 O O . ALA A 1 95 ? -3.776 -3.601 9.000 1.00 98.81 95 ALA A O 1
ATOM 737 N N . VAL A 1 96 ? -3.786 -1.744 7.747 1.00 98.88 96 VAL A N 1
ATOM 738 C CA . VAL A 1 96 ? -3.100 -2.362 6.602 1.00 98.88 96 VAL A CA 1
ATOM 739 C C . VAL A 1 96 ? -1.674 -2.743 6.984 1.00 98.88 96 VAL A C 1
ATOM 741 O O . VAL A 1 96 ? -1.266 -3.870 6.713 1.00 98.88 96 VAL A O 1
ATOM 744 N N . TYR A 1 97 ? -0.916 -1.854 7.626 1.00 98.81 97 TYR A N 1
ATOM 745 C CA . TYR A 1 97 ? 0.455 -2.170 8.031 1.00 98.81 97 TYR A CA 1
ATOM 746 C C . TYR A 1 97 ? 0.526 -3.194 9.166 1.00 98.81 97 TYR A C 1
ATOM 748 O O . TYR A 1 97 ? 1.403 -4.057 9.131 1.00 98.81 97 TYR A O 1
ATOM 756 N N . ASP A 1 98 ? -0.421 -3.173 10.104 1.00 98.75 98 ASP A N 1
ATOM 757 C CA . ASP A 1 98 ? -0.553 -4.212 11.131 1.00 98.75 98 ASP A CA 1
ATOM 758 C C . ASP A 1 98 ? -0.828 -5.579 10.504 1.00 98.75 98 ASP A C 1
ATOM 760 O O . ASP A 1 98 ? -0.231 -6.581 10.895 1.00 98.75 98 ASP A O 1
ATOM 764 N N . GLU A 1 99 ? -1.684 -5.627 9.484 1.00 98.62 99 GLU A N 1
ATOM 765 C CA . GLU A 1 99 ? -1.953 -6.851 8.744 1.00 98.62 99 GLU A CA 1
ATOM 766 C C . GLU A 1 99 ? -0.719 -7.298 7.945 1.00 98.62 99 GLU A C 1
ATOM 768 O O . GLU A 1 99 ? -0.327 -8.459 8.050 1.00 98.62 99 GLU A O 1
ATOM 773 N N . ARG A 1 100 ? -0.054 -6.402 7.198 1.00 98.31 100 ARG A N 1
ATOM 774 C CA . ARG A 1 100 ? 1.177 -6.716 6.437 1.00 98.31 100 ARG A CA 1
ATOM 775 C C . ARG A 1 100 ? 2.287 -7.249 7.345 1.00 98.31 100 ARG A C 1
ATOM 777 O O . ARG A 1 100 ? 2.946 -8.226 6.988 1.00 98.31 100 ARG A O 1
ATOM 784 N N . GLY A 1 101 ? 2.465 -6.628 8.509 1.00 97.81 101 GLY A N 1
ATOM 785 C CA . GLY A 1 101 ? 3.455 -6.976 9.528 1.00 97.81 101 GLY A CA 1
ATOM 786 C C . GLY A 1 101 ? 3.009 -8.052 10.518 1.00 97.81 101 GLY A C 1
ATOM 787 O O . GLY A 1 101 ? 3.756 -8.352 11.452 1.00 97.81 101 GLY A O 1
ATOM 788 N N . ARG A 1 102 ? 1.817 -8.641 10.342 1.00 98.00 102 ARG A N 1
ATOM 789 C CA . ARG A 1 102 ? 1.271 -9.632 11.273 1.00 98.00 102 ARG A CA 1
ATOM 790 C C . ARG A 1 102 ? 2.247 -10.786 11.455 1.00 98.00 102 ARG A C 1
ATOM 792 O O . ARG A 1 102 ? 2.718 -11.369 10.478 1.00 98.00 102 ARG A O 1
ATOM 799 N N . ARG A 1 103 ? 2.469 -11.168 12.710 1.00 97.06 103 ARG A N 1
ATOM 800 C CA . ARG A 1 103 ? 3.239 -12.359 13.070 1.00 97.06 103 ARG A CA 1
ATOM 801 C C . ARG A 1 103 ? 2.327 -13.547 13.362 1.00 97.06 103 ARG A C 1
ATOM 803 O O . ARG A 1 103 ? 1.203 -13.365 13.827 1.00 97.06 103 ARG A O 1
ATOM 810 N N . ASP A 1 104 ? 2.786 -14.747 13.041 1.00 95.69 104 ASP A N 1
ATOM 811 C CA . ASP A 1 104 ? 2.102 -15.992 13.381 1.00 95.69 104 ASP A CA 1
ATOM 812 C C . ASP A 1 104 ? 2.433 -16.458 14.814 1.00 95.69 104 ASP A C 1
ATOM 814 O O . ASP A 1 104 ? 3.084 -15.752 15.587 1.00 95.69 104 ASP A O 1
ATOM 818 N N . GLY A 1 105 ? 1.964 -17.653 15.187 1.00 94.25 105 GLY A N 1
ATOM 819 C CA . GLY A 1 105 ? 2.182 -18.220 16.523 1.00 94.25 105 GLY A CA 1
ATOM 820 C C . GLY A 1 105 ? 3.647 -18.516 16.865 1.00 94.25 105 GLY A C 1
ATOM 821 O O . GLY A 1 105 ? 3.964 -18.672 18.041 1.00 94.25 105 GLY A O 1
ATOM 822 N N . ASN A 1 106 ? 4.535 -18.552 15.868 1.00 93.50 106 ASN A N 1
ATOM 823 C CA . ASN A 1 106 ? 5.973 -18.743 16.050 1.00 93.50 106 ASN A CA 1
ATOM 824 C C . ASN A 1 106 ? 6.728 -17.405 16.110 1.00 93.50 106 ASN A C 1
ATOM 826 O O . ASN A 1 106 ? 7.947 -17.386 16.268 1.00 93.50 106 ASN A O 1
ATOM 830 N N . GLY A 1 107 ? 6.018 -16.278 15.988 1.00 94.75 107 GLY A N 1
ATOM 831 C CA . GLY A 1 107 ? 6.617 -14.950 15.930 1.00 94.75 107 GLY A CA 1
ATOM 832 C C . GLY A 1 107 ? 7.207 -14.601 14.562 1.00 94.75 107 GLY A C 1
ATOM 833 O O . GLY A 1 107 ? 7.853 -13.559 14.438 1.00 94.75 107 GLY A O 1
ATOM 834 N N . GLU A 1 108 ? 6.981 -15.415 13.531 1.00 97.19 108 GLU A N 1
ATOM 835 C CA . GLU A 1 108 ? 7.437 -15.158 12.161 1.00 97.19 108 GLU A CA 1
ATOM 836 C C . GLU A 1 108 ? 6.429 -14.276 11.427 1.00 97.19 108 GLU A C 1
ATOM 838 O O . GLU A 1 108 ? 5.237 -14.310 11.724 1.00 97.19 108 GLU A O 1
ATOM 843 N N . LEU A 1 109 ? 6.874 -13.470 10.460 1.00 97.56 109 LEU A N 1
ATOM 844 C CA . LEU A 1 109 ? 5.945 -12.711 9.620 1.00 97.56 109 LEU A CA 1
ATOM 845 C C . LEU A 1 109 ? 5.030 -13.679 8.863 1.00 97.56 109 LEU A C 1
ATOM 847 O O . LEU A 1 109 ? 5.493 -14.463 8.042 1.00 97.56 109 LEU A O 1
ATOM 851 N N . ALA A 1 110 ? 3.719 -13.570 9.070 1.00 97.56 110 ALA A N 1
ATOM 852 C CA . ALA A 1 110 ? 2.737 -14.539 8.587 1.00 97.56 110 ALA A CA 1
ATOM 853 C C . ALA A 1 110 ? 2.712 -14.671 7.052 1.00 97.56 110 ALA A C 1
ATOM 855 O O . ALA A 1 110 ? 2.353 -15.719 6.524 1.00 97.56 110 ALA A O 1
ATOM 856 N N . TYR A 1 111 ? 3.082 -13.608 6.332 1.00 97.06 111 TYR A N 1
ATOM 857 C CA . TYR A 1 111 ? 3.176 -13.592 4.866 1.00 97.06 111 TYR A CA 1
ATOM 858 C C . TYR A 1 111 ? 4.564 -13.955 4.326 1.00 97.06 111 TYR A C 1
ATOM 860 O O . TYR A 1 111 ? 4.732 -14.079 3.116 1.00 97.06 111 TYR A O 1
ATOM 868 N N . PHE A 1 112 ? 5.550 -14.114 5.209 1.00 96.69 112 PHE A N 1
ATOM 869 C CA . PHE A 1 112 ? 6.954 -14.344 4.872 1.00 96.69 112 PHE A CA 1
ATOM 870 C C . PHE A 1 112 ? 7.585 -15.413 5.775 1.00 96.69 112 PHE A C 1
ATOM 872 O O . PHE A 1 112 ? 8.792 -15.381 5.998 1.00 96.69 112 PHE A O 1
ATOM 879 N N . SER A 1 113 ? 6.799 -16.360 6.291 1.00 95.12 113 SER A N 1
ATOM 880 C CA . SER A 1 113 ? 7.281 -17.389 7.224 1.00 95.12 113 SER A CA 1
ATOM 881 C C . SER A 1 113 ? 8.322 -18.313 6.588 1.00 95.12 113 SER A C 1
ATOM 883 O O . SER A 1 113 ? 9.227 -18.796 7.253 1.00 95.12 113 SER A O 1
ATOM 885 N N . SER A 1 114 ? 8.282 -18.489 5.263 1.00 95.38 114 SER A N 1
ATOM 886 C CA . SER A 1 114 ? 9.317 -19.218 4.518 1.00 95.38 114 SER A CA 1
ATOM 887 C C . SER A 1 114 ? 10.610 -18.422 4.298 1.00 95.38 114 SER A C 1
ATOM 889 O O . SER A 1 114 ? 11.592 -18.971 3.797 1.00 95.38 114 SER A O 1
ATOM 891 N N . SER A 1 115 ? 10.613 -17.120 4.585 1.00 96.50 115 SER A N 1
ATOM 892 C CA . SER A 1 115 ? 11.785 -16.263 4.421 1.00 96.50 115 SER A CA 1
ATOM 893 C C . SER A 1 115 ? 12.708 -16.379 5.625 1.00 96.50 115 SER A C 1
ATOM 895 O O . SER A 1 115 ? 12.276 -16.577 6.757 1.00 96.50 115 SER A O 1
ATOM 897 N N . ARG A 1 116 ? 14.005 -16.177 5.397 1.00 97.44 116 ARG A N 1
ATOM 898 C CA . ARG A 1 116 ? 14.995 -16.114 6.476 1.00 97.44 116 ARG A CA 1
ATOM 899 C C . ARG A 1 116 ? 14.705 -14.964 7.445 1.00 97.44 11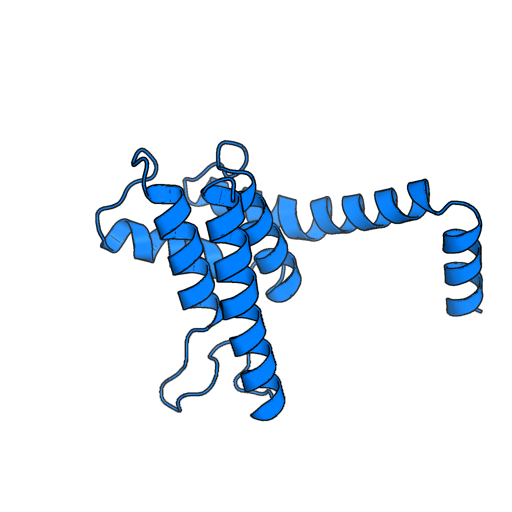6 ARG A C 1
ATOM 901 O O . ARG A 1 116 ? 14.159 -13.936 7.049 1.00 97.44 116 ARG A O 1
ATOM 908 N N . ALA A 1 117 ? 15.157 -15.107 8.689 1.00 96.62 117 ALA A N 1
ATOM 909 C CA . ALA A 1 117 ? 14.943 -14.120 9.748 1.00 96.62 117 ALA A CA 1
ATOM 910 C C . ALA A 1 117 ? 15.443 -12.705 9.397 1.00 96.62 117 ALA A C 1
ATOM 912 O O . ALA A 1 117 ? 14.777 -11.725 9.719 1.00 96.62 117 ALA A O 1
ATOM 913 N N . ASP A 1 118 ? 16.577 -12.581 8.703 1.00 97.44 118 ASP A N 1
ATOM 914 C CA . ASP A 1 118 ? 17.115 -11.292 8.249 1.00 97.44 118 ASP A CA 1
ATOM 915 C C . ASP A 1 118 ? 16.232 -10.629 7.185 1.00 97.44 118 ASP A C 1
ATOM 917 O O . ASP A 1 118 ? 15.984 -9.424 7.241 1.00 97.44 118 ASP A O 1
ATOM 921 N N . VAL A 1 119 ? 15.686 -11.421 6.259 1.00 97.69 119 VAL A N 1
ATOM 922 C CA . VAL A 1 119 ? 14.702 -10.946 5.276 1.00 97.69 119 VAL A CA 1
ATOM 923 C C . VAL A 1 119 ? 13.414 -10.516 5.974 1.00 97.69 119 VAL A C 1
ATOM 925 O O . VAL A 1 119 ? 12.902 -9.437 5.690 1.00 97.69 119 VAL A O 1
ATOM 928 N N . GLN A 1 120 ? 12.910 -11.314 6.921 1.00 97.81 120 GLN A N 1
ATOM 929 C CA . GLN A 1 120 ? 11.723 -10.951 7.698 1.00 97.81 120 GLN A CA 1
ATOM 930 C C . GLN A 1 120 ? 11.939 -9.647 8.482 1.00 97.81 120 GLN A C 1
ATOM 932 O O . GLN A 1 120 ? 11.053 -8.796 8.505 1.00 97.81 120 GLN A O 1
ATOM 937 N N . ALA A 1 121 ? 13.115 -9.456 9.085 1.00 97.62 121 ALA A N 1
ATOM 938 C CA . ALA A 1 121 ? 13.455 -8.229 9.802 1.00 97.62 121 ALA A CA 1
ATOM 939 C C . ALA A 1 121 ? 13.483 -7.006 8.873 1.00 97.62 121 ALA A C 1
ATOM 941 O O . ALA A 1 121 ? 12.887 -5.982 9.200 1.00 97.62 121 ALA A O 1
ATOM 942 N N . GLY A 1 122 ? 14.106 -7.121 7.694 1.00 98.19 122 GLY A N 1
ATOM 943 C CA . GLY A 1 122 ? 14.124 -6.040 6.704 1.00 98.19 122 GLY A CA 1
ATOM 944 C C . GLY A 1 122 ? 12.729 -5.686 6.180 1.00 98.19 122 GLY A C 1
ATOM 945 O O . GLY A 1 122 ? 12.396 -4.511 6.049 1.00 98.19 122 GLY A O 1
ATOM 946 N N . VAL A 1 123 ? 11.885 -6.692 5.935 1.00 97.81 123 VAL A N 1
ATOM 947 C CA . VAL A 1 123 ? 10.490 -6.486 5.517 1.00 97.81 123 VAL A CA 1
ATOM 948 C C . VAL A 1 123 ? 9.672 -5.811 6.620 1.00 97.81 123 VAL A C 1
ATOM 950 O O . VAL A 1 123 ? 8.929 -4.877 6.332 1.00 97.81 123 VAL A O 1
ATOM 953 N N . ALA A 1 124 ? 9.834 -6.234 7.876 1.00 97.81 124 ALA A N 1
ATOM 954 C CA . ALA A 1 124 ? 9.161 -5.601 9.007 1.00 97.81 124 ALA A CA 1
ATOM 955 C C . ALA A 1 124 ? 9.575 -4.129 9.155 1.00 97.81 124 ALA A C 1
ATOM 957 O O . ALA A 1 124 ? 8.707 -3.271 9.270 1.00 97.81 124 ALA A O 1
ATOM 958 N N . GLN A 1 125 ? 10.876 -3.827 9.075 1.00 98.44 125 GLN A N 1
ATOM 959 C CA . GLN A 1 125 ? 11.362 -2.447 9.152 1.00 98.44 125 GLN A CA 1
ATOM 960 C C . GLN A 1 125 ? 10.788 -1.583 8.025 1.00 98.44 125 GLN A C 1
ATOM 962 O O . GLN A 1 125 ? 10.285 -0.493 8.278 1.00 98.44 125 GLN A O 1
ATOM 967 N N . ARG A 1 126 ? 10.777 -2.106 6.794 1.00 97.94 126 ARG A N 1
ATOM 968 C CA . ARG A 1 126 ? 10.158 -1.429 5.652 1.00 97.94 126 ARG A CA 1
ATOM 969 C C . ARG A 1 126 ? 8.692 -1.076 5.919 1.00 97.94 126 ARG A C 1
ATOM 971 O O . ARG A 1 126 ? 8.256 -0.004 5.521 1.00 97.94 126 ARG A O 1
ATOM 978 N N . PHE A 1 127 ? 7.922 -1.957 6.560 1.00 98.31 127 PHE A N 1
ATOM 979 C CA . PHE A 1 127 ? 6.520 -1.673 6.883 1.00 98.31 127 PHE A CA 1
ATOM 980 C C . PHE A 1 127 ? 6.365 -0.560 7.917 1.00 98.31 127 PHE A C 1
ATOM 982 O O . PHE A 1 127 ? 5.450 0.245 7.779 1.00 98.31 127 PHE A O 1
ATOM 989 N N . GLU A 1 128 ? 7.255 -0.471 8.903 1.00 98.25 128 GLU A N 1
ATOM 990 C CA . GLU A 1 128 ? 7.257 0.646 9.853 1.00 98.25 128 GLU A CA 1
ATOM 991 C C . GLU A 1 128 ? 7.616 1.974 9.169 1.00 98.25 128 GLU A C 1
ATOM 993 O O . GLU A 1 128 ? 6.929 2.978 9.368 1.00 98.25 128 GLU A O 1
ATOM 998 N N . ASP A 1 129 ? 8.625 1.969 8.294 1.00 98.44 129 ASP A N 1
ATOM 999 C CA . ASP A 1 129 ? 9.055 3.164 7.560 1.00 98.44 129 ASP A CA 1
ATOM 1000 C C . ASP A 1 129 ? 7.964 3.654 6.588 1.00 98.44 129 ASP A C 1
ATOM 1002 O O . ASP A 1 129 ? 7.623 4.840 6.565 1.00 98.44 129 ASP A O 1
ATOM 1006 N N . GLU A 1 130 ? 7.369 2.741 5.808 1.00 98.44 130 GLU A N 1
ATOM 1007 C CA . GLU A 1 130 ? 6.271 3.064 4.890 1.00 98.44 130 GLU A CA 1
ATOM 1008 C C . GLU A 1 130 ? 5.019 3.543 5.650 1.00 98.44 130 GLU A C 1
ATOM 1010 O O . GLU A 1 130 ? 4.353 4.479 5.201 1.00 98.44 130 GLU A O 1
ATOM 1015 N N . ARG A 1 131 ? 4.709 2.955 6.818 1.00 98.69 131 ARG A N 1
ATOM 1016 C CA . ARG A 1 131 ? 3.618 3.418 7.693 1.00 98.69 131 ARG A CA 1
ATOM 1017 C C . ARG A 1 131 ? 3.857 4.852 8.140 1.00 98.69 131 ARG A C 1
ATOM 1019 O O . ARG A 1 131 ? 2.959 5.683 8.025 1.00 98.69 131 ARG A O 1
ATOM 1026 N N . HIS A 1 132 ? 5.059 5.152 8.627 1.00 98.44 132 HIS A N 1
ATOM 1027 C CA . HIS A 1 132 ? 5.415 6.498 9.057 1.00 98.44 132 HIS A CA 1
ATOM 1028 C C . HIS A 1 132 ? 5.286 7.511 7.909 1.00 98.44 132 HIS A C 1
ATOM 1030 O O . HIS A 1 132 ? 4.650 8.551 8.078 1.00 98.44 132 HIS A O 1
ATOM 1036 N N . GLY A 1 133 ? 5.808 7.177 6.724 1.00 98.56 133 GLY A N 1
ATOM 1037 C CA . GLY A 1 133 ? 5.688 8.012 5.527 1.00 98.56 133 GLY A CA 1
ATOM 1038 C C . GLY A 1 133 ? 4.235 8.270 5.117 1.00 98.56 133 GLY A C 1
ATOM 1039 O O . GLY A 1 133 ? 3.857 9.419 4.895 1.00 98.56 133 GLY A O 1
ATOM 1040 N N . ALA A 1 134 ? 3.398 7.229 5.094 1.00 98.50 134 ALA A N 1
ATOM 1041 C CA . 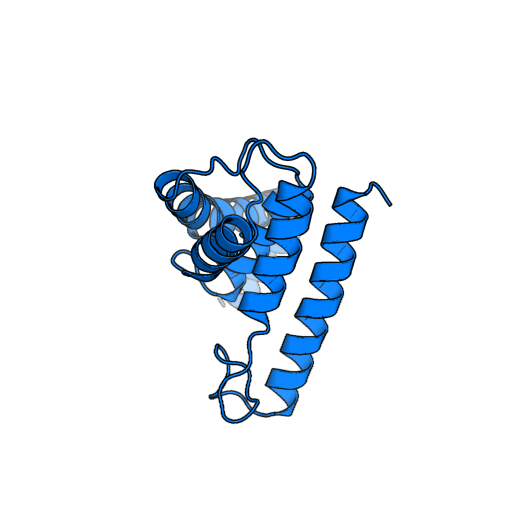ALA A 1 134 ? 1.982 7.356 4.752 1.00 98.50 134 ALA A CA 1
ATOM 1042 C C . ALA A 1 134 ? 1.216 8.242 5.749 1.00 98.50 134 ALA A C 1
ATOM 1044 O O . ALA A 1 134 ? 0.397 9.065 5.348 1.00 98.50 134 ALA A O 1
ATOM 1045 N N . LEU A 1 135 ? 1.494 8.116 7.050 1.00 98.62 135 LEU A N 1
ATOM 1046 C CA . LEU A 1 135 ? 0.848 8.950 8.067 1.00 98.62 135 LEU A CA 1
ATOM 1047 C C . LEU A 1 135 ? 1.313 10.412 8.019 1.00 98.62 135 LEU A C 1
ATOM 1049 O O . LEU A 1 135 ? 0.498 11.298 8.271 1.00 98.62 135 LEU A O 1
ATOM 1053 N N . ASN A 1 136 ? 2.578 10.676 7.678 1.00 98.44 136 ASN A N 1
ATOM 1054 C CA . ASN A 1 136 ? 3.062 12.041 7.450 1.00 98.44 136 ASN A CA 1
ATOM 1055 C C . ASN A 1 136 ? 2.390 12.666 6.226 1.00 98.44 136 ASN A C 1
ATOM 1057 O O . ASN A 1 136 ? 1.880 13.779 6.318 1.00 98.44 136 ASN A O 1
ATOM 1061 N N . MET A 1 137 ? 2.297 11.914 5.125 1.00 97.94 137 MET A N 1
ATOM 10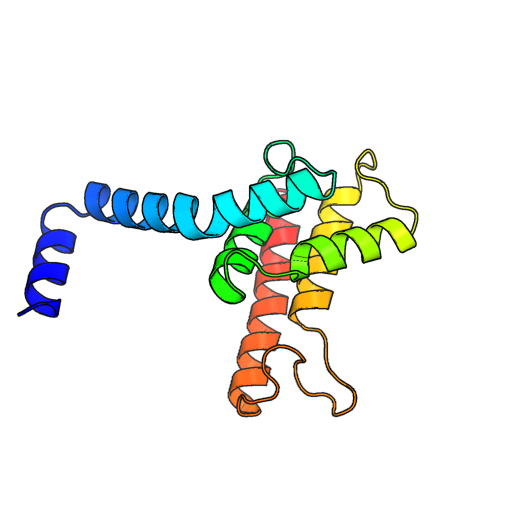62 C CA . MET A 1 137 ? 1.584 12.346 3.925 1.00 97.94 137 MET A CA 1
ATOM 1063 C C . MET A 1 137 ? 0.109 12.645 4.218 1.00 97.94 137 MET A C 1
ATOM 1065 O O . MET A 1 137 ? -0.409 13.660 3.758 1.00 97.94 137 MET A O 1
ATOM 1069 N N . LEU A 1 138 ? -0.557 11.803 5.018 1.00 97.94 138 LEU A N 1
ATOM 1070 C CA . LEU A 1 138 ? -1.940 12.029 5.445 1.00 97.94 138 LEU A CA 1
ATOM 1071 C C . LEU A 1 138 ? -2.089 13.318 6.271 1.00 97.94 138 LEU A C 1
ATOM 1073 O O . LEU A 1 138 ? -3.071 14.036 6.108 1.00 97.94 138 LEU A O 1
ATOM 1077 N N . ASP A 1 139 ? -1.119 13.617 7.137 1.00 96.56 139 ASP A N 1
ATOM 1078 C CA . ASP A 1 139 ? -1.102 14.826 7.973 1.00 96.56 139 ASP A CA 1
ATOM 1079 C C . ASP A 1 139 ? -0.602 16.084 7.243 1.00 96.56 139 ASP A C 1
ATOM 1081 O O . ASP A 1 139 ? -0.598 17.165 7.836 1.00 96.56 139 ASP A O 1
ATOM 1085 N N . GLY A 1 140 ? -0.153 15.958 5.990 1.00 93.12 140 GLY A N 1
ATOM 1086 C CA . GLY A 1 140 ? 0.458 17.050 5.230 1.00 93.12 140 GLY A CA 1
ATOM 1087 C C . GLY A 1 140 ? 1.805 17.520 5.794 1.00 93.12 140 GLY A C 1
ATOM 1088 O O . GLY A 1 140 ? 2.084 18.720 5.760 1.00 93.12 140 GLY A O 1
ATOM 1089 N N . ARG A 1 141 ? 2.606 16.603 6.353 1.00 69.81 141 ARG A N 1
ATOM 1090 C CA . ARG A 1 141 ? 3.935 16.867 6.934 1.00 69.81 141 ARG A CA 1
ATOM 1091 C C . ARG A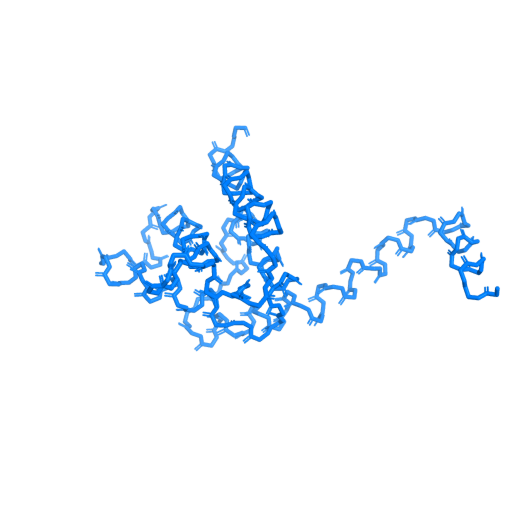 1 141 ? 5.081 16.420 6.038 1.00 69.81 141 ARG A C 1
ATOM 1093 O O . ARG A 1 141 ? 4.932 15.378 5.363 1.00 69.81 141 ARG A O 1
#

Sequence (141 aa):
AFSDTWRAIAAREPEAFQAAQHAFIERTHYDVQSARIENAGLDISNRSHALQDVVWSTSVHHGPNTAVVTRAMAAVERQGIDASSPDYDRALINAVYDERGRRDGNGELAYFSSSRADVQAGVAQRFEDERHGALNMLDGR

Foldseek 3Di:
DVVVVVVVCCVPPVPVNVVVVVVVLCVFFLVLLQVVVVVLPDRCVPDAPLLSVLSSVCRVPLHRPDCLLVQLQVVCVVVVDDPPDPCSSVSSLVSSLCSQQPADPVRFRPSQNVPDPVVRVVSNVVSVVSSVVSVCSVVVD

Secondary structure (DSSP, 8-state):
-HHHHHHHHHHHSHHHHHHHHHHHHIIIIIHHHHHHHHHTT--GGGS-HHHHHHHHHHHHHH-TT-SHHHHHHHHHHTTT--TTSTTHHHHHHHHHHHHHT-B-TTSSBTTSTTS-HHHHHHHHHHHHHHHHHHHHHHHT-

pLDDT: mean 96.98, std 2.87, range [69.81, 98.88]

Radius of gyration: 17.12 Å; chains: 1; bounding box: 39×36×42 Å